Protein AF-A0A9D1LEH4-F1 (afdb_monomer_lite)

Organism: NCBI:txid2840816

Secondary structure (DSSP, 8-state):
---------------------PPP------------S-----S--------PPPSSPPTTEEEE-SHHHHHHHHHT-BSEEEE-S----TT-TT------BS-EE-TT------

Structure (mmCIF, N/CA/C/O backbone):
data_AF-A0A9D1LEH4-F1
#
_entry.id   AF-A0A9D1LEH4-F1
#
loop_
_atom_site.group_PDB
_atom_site.id
_atom_site.type_symbol
_atom_site.label_atom_id
_atom_site.label_alt_id
_atom_site.label_comp_id
_atom_site.label_asym_id
_atom_site.label_entity_id
_atom_site.label_seq_id
_atom_site.pdbx_PDB_ins_code
_atom_site.Cartn_x
_atom_site.Cartn_y
_atom_site.Cartn_z
_atom_site.occupancy
_atom_site.B_iso_or_equiv
_atom_site.auth_seq_id
_atom_site.auth_comp_id
_atom_site.auth_asym_id
_atom_site.auth_atom_id
_atom_site.pdbx_PDB_model_num
ATOM 1 N N . MET A 1 1 ? 64.897 -19.866 -31.978 1.00 53.66 1 MET A N 1
ATOM 2 C CA . MET A 1 1 ? 64.850 -18.673 -31.103 1.00 53.66 1 MET A CA 1
ATOM 3 C C . MET A 1 1 ? 64.109 -17.553 -31.822 1.00 53.66 1 MET A C 1
ATOM 5 O O . MET A 1 1 ? 64.658 -17.001 -32.764 1.00 53.66 1 MET A O 1
ATOM 9 N N . LYS A 1 2 ? 62.868 -17.246 -31.433 1.00 52.81 2 LYS A N 1
ATOM 10 C CA . LYS A 1 2 ? 62.171 -16.005 -31.811 1.00 52.81 2 LYS A CA 1
ATOM 11 C C . LYS A 1 2 ? 61.111 -15.731 -30.744 1.00 52.81 2 LYS A C 1
ATOM 13 O O . LYS A 1 2 ? 60.199 -16.527 -30.563 1.00 52.81 2 LYS A O 1
ATOM 18 N N . LYS A 1 3 ? 61.341 -14.677 -29.963 1.00 54.94 3 LYS A N 1
ATOM 19 C CA . LYS A 1 3 ? 60.507 -14.226 -28.846 1.00 54.94 3 LYS A CA 1
ATOM 20 C C . LYS A 1 3 ? 59.470 -13.256 -29.418 1.00 54.94 3 LYS A C 1
ATOM 22 O O . LYS A 1 3 ? 59.874 -12.251 -29.990 1.00 54.94 3 LYS A O 1
ATOM 27 N N . PHE A 1 4 ? 58.180 -13.538 -29.263 1.00 58.44 4 PHE A N 1
ATOM 28 C CA . PHE A 1 4 ? 57.116 -12.545 -29.429 1.00 58.44 4 PHE A CA 1
ATOM 29 C C . PHE A 1 4 ? 56.449 -12.385 -28.068 1.00 58.44 4 PHE A C 1
ATOM 31 O O . PHE A 1 4 ? 55.586 -13.165 -27.680 1.00 58.44 4 PHE A O 1
ATOM 38 N N . ILE A 1 5 ? 56.954 -11.422 -27.305 1.00 63.09 5 ILE A N 1
ATOM 39 C CA . ILE A 1 5 ? 56.314 -10.929 -26.090 1.00 63.09 5 ILE A CA 1
ATOM 40 C C . ILE A 1 5 ? 55.620 -9.624 -26.473 1.00 63.09 5 ILE A C 1
ATOM 42 O O . ILE A 1 5 ? 56.141 -8.859 -27.281 1.00 63.09 5 ILE A O 1
ATOM 46 N N . MET A 1 6 ? 54.523 -9.368 -25.767 1.00 57.81 6 MET A N 1
ATOM 47 C CA . MET A 1 6 ? 53.983 -8.050 -25.432 1.00 57.81 6 MET A CA 1
ATOM 48 C C . MET A 1 6 ? 52.833 -7.543 -26.297 1.00 57.81 6 MET A C 1
ATOM 50 O O . MET A 1 6 ? 53.002 -6.832 -27.278 1.00 57.81 6 MET A O 1
ATOM 54 N N . GLY A 1 7 ? 51.635 -7.854 -25.815 1.00 53.16 7 GLY A N 1
ATOM 55 C CA . GLY A 1 7 ? 50.396 -7.184 -26.179 1.00 53.16 7 GLY A CA 1
ATOM 56 C C . GLY A 1 7 ? 49.260 -7.637 -25.272 1.00 53.16 7 GLY A C 1
ATOM 57 O O . GLY A 1 7 ? 48.220 -8.058 -25.760 1.00 53.16 7 GLY A O 1
ATOM 58 N N . ILE A 1 8 ? 49.489 -7.652 -23.953 1.00 60.00 8 ILE A N 1
ATOM 59 C CA . ILE A 1 8 ? 48.427 -7.877 -22.969 1.00 60.00 8 ILE A CA 1
ATOM 60 C C . ILE A 1 8 ? 47.469 -6.688 -23.057 1.00 60.00 8 ILE A C 1
ATOM 62 O O . ILE A 1 8 ? 47.806 -5.574 -22.670 1.00 60.00 8 ILE A O 1
ATOM 66 N N . SER A 1 9 ? 46.305 -6.962 -23.642 1.00 55.84 9 SER A N 1
ATOM 67 C CA . SER A 1 9 ? 44.983 -6.500 -23.224 1.00 55.84 9 SER A CA 1
ATOM 68 C C . SER A 1 9 ? 44.994 -5.510 -22.055 1.00 55.84 9 SER A C 1
ATOM 70 O O . SER A 1 9 ? 45.118 -5.925 -20.902 1.00 55.84 9 SER A O 1
ATOM 72 N N . LEU A 1 10 ? 44.760 -4.228 -22.341 1.00 47.84 10 LEU A N 1
ATOM 73 C CA . LEU A 1 10 ? 44.223 -3.309 -21.347 1.00 47.84 10 LEU A CA 1
ATOM 74 C C . LEU A 1 10 ? 42.854 -2.819 -21.813 1.00 47.84 10 LEU A C 1
ATOM 76 O O . LEU A 1 10 ? 42.710 -2.087 -22.789 1.00 47.84 10 LEU A O 1
ATOM 80 N N . LEU A 1 11 ? 41.869 -3.351 -21.101 1.00 53.06 11 LEU A N 1
ATOM 81 C CA . LEU A 1 11 ? 40.447 -3.068 -21.126 1.00 53.06 11 LEU A CA 1
ATOM 82 C C . LEU A 1 11 ? 40.134 -1.562 -21.063 1.00 53.06 11 LEU A C 1
ATOM 84 O O . LEU A 1 11 ? 40.733 -0.830 -20.284 1.00 53.06 11 LEU A O 1
ATOM 88 N N . LEU A 1 12 ? 39.106 -1.181 -21.827 1.00 55.88 12 LEU A N 1
ATOM 89 C CA . LEU A 1 12 ? 37.958 -0.360 -21.421 1.00 55.88 12 LEU A CA 1
ATOM 90 C C . LEU A 1 12 ? 38.189 0.708 -20.338 1.00 55.88 12 LEU A C 1
ATOM 92 O O . LEU A 1 12 ? 38.144 0.413 -19.148 1.00 55.88 12 LEU A O 1
ATOM 96 N N . VAL A 1 13 ? 38.182 1.975 -20.755 1.00 57.50 13 VAL A N 1
ATOM 97 C CA . VAL A 1 13 ? 37.523 3.021 -19.961 1.00 57.50 13 VAL A CA 1
ATOM 98 C C . VAL A 1 13 ? 36.454 3.660 -20.837 1.00 57.50 13 VAL A C 1
ATOM 100 O O . VAL A 1 13 ? 36.697 4.553 -21.645 1.00 57.50 13 VAL A O 1
ATOM 103 N N . ILE A 1 14 ? 35.267 3.077 -20.706 1.00 61.00 14 ILE A N 1
ATOM 104 C CA . ILE A 1 14 ? 33.983 3.605 -21.145 1.00 61.00 14 ILE A CA 1
ATOM 105 C C . ILE A 1 14 ? 33.708 4.924 -20.417 1.00 61.00 14 ILE A C 1
ATOM 107 O O . ILE A 1 14 ? 33.898 5.019 -19.211 1.00 61.00 14 ILE A O 1
ATOM 111 N N . GLY A 1 15 ? 33.236 5.897 -21.196 1.00 58.88 15 GLY A N 1
ATOM 112 C CA . GLY A 1 15 ? 32.247 6.912 -20.836 1.00 58.88 15 GLY A CA 1
ATOM 113 C C . GLY A 1 15 ? 32.301 7.516 -19.437 1.00 58.88 15 GLY A C 1
ATOM 114 O O . GLY A 1 15 ? 31.736 6.969 -18.499 1.00 58.88 15 GLY A O 1
ATOM 115 N N . LEU A 1 16 ? 32.790 8.752 -19.360 1.00 59.97 16 LEU A N 1
ATOM 116 C CA . LEU A 1 16 ? 32.279 9.725 -18.397 1.00 59.97 16 LEU A CA 1
ATOM 117 C C . LEU A 1 16 ? 31.747 10.934 -19.171 1.00 59.97 16 LEU A C 1
ATOM 119 O O . LEU A 1 16 ? 32.340 12.007 -19.201 1.00 59.97 16 LEU A O 1
ATOM 123 N N . LEU A 1 17 ? 30.613 10.718 -19.838 1.00 56.75 17 LEU A N 1
ATOM 124 C CA . LEU A 1 17 ? 29.626 11.770 -20.043 1.00 56.75 17 LEU A CA 1
ATOM 125 C C . LEU A 1 17 ? 28.853 11.868 -18.732 1.00 56.75 17 LEU A C 1
ATOM 127 O O . LEU A 1 17 ? 27.953 11.073 -18.491 1.00 56.75 17 LEU A O 1
ATOM 131 N N . PHE A 1 18 ? 29.209 12.830 -17.892 1.00 59.34 18 PHE A N 1
ATOM 132 C CA . PHE A 1 18 ? 28.278 13.334 -16.893 1.00 59.34 18 PHE A CA 1
ATOM 133 C C . PHE A 1 18 ? 28.244 14.847 -17.028 1.00 59.34 18 PHE A C 1
ATOM 135 O O . PHE A 1 18 ? 29.108 15.576 -16.546 1.00 59.34 18 PHE A O 1
ATOM 142 N N . THR A 1 19 ? 27.252 15.272 -17.805 1.00 65.88 19 THR A N 1
ATOM 143 C CA . THR A 1 19 ? 26.707 16.621 -17.873 1.00 65.88 19 THR A CA 1
ATOM 144 C C . THR A 1 19 ? 26.598 17.198 -16.465 1.00 65.88 19 THR A C 1
ATOM 146 O O . THR A 1 19 ? 26.057 16.550 -15.569 1.00 65.88 19 THR A O 1
ATOM 149 N N . ALA A 1 20 ? 27.133 18.403 -16.270 1.00 53.91 20 ALA A N 1
ATOM 150 C CA . ALA A 1 20 ? 26.939 19.153 -15.041 1.00 53.91 20 ALA A CA 1
ATOM 151 C C . ALA A 1 20 ? 25.433 19.308 -14.777 1.00 53.91 20 ALA A C 1
ATOM 153 O O . ALA A 1 20 ? 24.690 19.759 -15.645 1.00 53.91 20 ALA A O 1
ATOM 154 N N . CYS A 1 21 ? 24.999 18.892 -13.590 1.00 54.25 21 CYS A N 1
ATOM 155 C CA . CYS A 1 21 ? 23.659 19.145 -13.083 1.00 54.25 21 CYS A CA 1
ATOM 156 C C . CYS A 1 21 ? 23.519 20.662 -12.882 1.00 54.25 21 CYS A C 1
ATOM 158 O O . CYS A 1 21 ? 24.261 21.240 -12.086 1.00 54.25 21 CYS A O 1
ATOM 160 N N . GLU A 1 22 ? 22.625 21.316 -13.624 1.00 59.38 22 GLU A N 1
ATOM 161 C CA . GLU A 1 22 ? 22.213 22.678 -13.291 1.00 59.38 22 GLU A CA 1
ATOM 162 C C . GLU A 1 22 ? 21.458 22.635 -11.959 1.00 59.38 22 GLU A C 1
ATOM 164 O O . GLU A 1 22 ? 20.540 21.840 -11.755 1.00 59.38 22 GLU A O 1
ATOM 169 N N . SER A 1 23 ? 21.914 23.459 -11.022 1.00 56.31 23 SER A N 1
ATOM 170 C CA . SER A 1 23 ? 21.361 23.596 -9.680 1.00 56.31 23 SER A CA 1
ATOM 171 C C . SER A 1 23 ? 19.881 23.979 -9.715 1.00 56.31 23 SER A C 1
ATOM 173 O O . SER A 1 23 ? 19.500 24.918 -10.414 1.00 56.31 23 SER A O 1
ATOM 175 N N . LEU A 1 24 ? 19.082 23.268 -8.912 1.00 47.50 24 LEU A N 1
ATOM 176 C CA . LEU A 1 24 ? 17.669 23.531 -8.655 1.00 47.50 24 LEU A CA 1
ATOM 177 C C . LEU A 1 24 ? 17.415 25.004 -8.295 1.00 47.50 24 LEU A C 1
ATOM 179 O O . LEU A 1 24 ? 18.050 25.570 -7.408 1.00 47.50 24 LEU A O 1
ATOM 183 N N . SER A 1 25 ? 16.410 25.576 -8.952 1.00 51.31 25 SER A N 1
ATOM 184 C CA . SER A 1 25 ? 15.653 26.719 -8.454 1.00 51.31 25 SER A CA 1
ATOM 185 C C . SER A 1 25 ? 14.810 26.255 -7.264 1.00 51.31 25 SER A C 1
ATOM 187 O O . SER A 1 25 ? 13.800 25.579 -7.460 1.00 51.31 25 SER A O 1
ATOM 189 N N . ASP A 1 26 ? 15.180 26.650 -6.048 1.00 46.62 26 ASP A N 1
ATOM 190 C CA . ASP A 1 26 ? 14.267 26.613 -4.905 1.00 46.62 26 ASP A CA 1
ATOM 191 C C . ASP A 1 26 ? 13.132 27.617 -5.148 1.00 46.62 26 ASP A C 1
ATOM 193 O O . ASP A 1 26 ? 13.307 28.823 -4.976 1.00 46.62 26 ASP A O 1
ATOM 197 N N . ASN A 1 27 ? 11.954 27.132 -5.551 1.00 49.91 27 ASN A N 1
ATOM 198 C CA . ASN A 1 27 ? 10.724 27.913 -5.458 1.00 49.91 27 ASN A CA 1
ATOM 199 C C . ASN A 1 27 ? 9.843 27.321 -4.360 1.00 49.91 27 ASN A C 1
ATOM 201 O O . ASN A 1 27 ? 9.042 26.415 -4.586 1.00 49.91 27 ASN A O 1
ATOM 205 N N . SER A 1 28 ? 10.016 27.846 -3.151 1.00 54.62 28 SER A N 1
ATOM 206 C CA . SER A 1 28 ? 9.007 27.749 -2.106 1.00 54.62 28 SER A CA 1
ATOM 207 C C . SER A 1 28 ? 7.742 28.459 -2.591 1.00 54.62 28 SER A C 1
ATOM 209 O O . SER A 1 28 ? 7.746 29.674 -2.777 1.00 54.62 28 SER A O 1
ATOM 211 N N . SER A 1 29 ? 6.661 27.710 -2.799 1.00 41.78 29 SER A N 1
ATOM 212 C CA . SER A 1 29 ? 5.322 28.284 -2.923 1.00 41.78 29 SER A CA 1
ATOM 213 C C . SER A 1 29 ? 4.295 27.329 -2.338 1.00 41.78 29 SER A C 1
ATOM 215 O O . SER A 1 29 ? 3.950 26.302 -2.917 1.00 41.78 29 SER A O 1
ATOM 217 N N . THR A 1 30 ? 3.813 27.709 -1.163 1.00 47.56 30 THR A N 1
ATOM 218 C CA . THR A 1 30 ? 2.587 27.239 -0.525 1.00 47.56 30 THR A CA 1
ATOM 219 C C . THR A 1 30 ? 1.394 27.479 -1.447 1.00 47.56 30 THR A C 1
ATOM 221 O O . THR A 1 30 ? 0.985 28.628 -1.585 1.00 47.56 30 THR A O 1
ATOM 224 N N . ASN A 1 31 ? 0.823 26.437 -2.051 1.00 39.16 31 ASN A N 1
ATOM 225 C CA . ASN A 1 31 ? -0.449 26.545 -2.766 1.00 39.16 31 ASN A CA 1
ATOM 226 C C . ASN A 1 31 ? -1.396 25.441 -2.286 1.00 39.16 31 ASN A C 1
ATOM 228 O O . ASN A 1 31 ? -1.396 24.328 -2.807 1.00 39.16 31 ASN A O 1
ATOM 232 N N . ASP A 1 32 ? -2.206 25.786 -1.289 1.00 42.81 32 ASP A N 1
ATOM 233 C CA . ASP A 1 32 ? -3.441 25.077 -0.981 1.00 42.81 32 ASP A CA 1
ATOM 234 C C . ASP A 1 32 ? -4.441 25.345 -2.115 1.00 42.81 32 ASP A C 1
ATOM 236 O O . ASP A 1 32 ? -4.789 26.498 -2.379 1.00 42.81 32 ASP A O 1
ATOM 240 N N . SER A 1 33 ? -4.943 24.303 -2.778 1.00 42.25 33 SER A N 1
ATOM 241 C CA . SER A 1 33 ? -6.149 24.424 -3.603 1.00 42.25 33 SER A CA 1
ATOM 242 C C . SER A 1 33 ? -6.962 23.132 -3.581 1.00 42.25 33 SER A C 1
ATOM 244 O O . SER A 1 33 ? -6.544 22.108 -4.119 1.00 42.25 33 SER A O 1
ATOM 246 N N . TYR A 1 34 ? -8.134 23.210 -2.954 1.00 39.41 34 TYR A N 1
ATOM 247 C CA . TYR A 1 34 ? -9.214 22.229 -3.042 1.00 39.41 34 TYR A CA 1
ATOM 248 C C . TYR A 1 34 ? -9.723 22.147 -4.490 1.00 39.41 34 TYR A C 1
ATOM 250 O O . TYR A 1 34 ? -9.946 23.191 -5.102 1.00 39.41 34 TYR A O 1
ATOM 258 N N . LEU A 1 35 ? -9.941 20.938 -5.018 1.00 41.09 35 LEU A N 1
ATOM 259 C CA . LEU A 1 35 ? -10.593 20.716 -6.314 1.00 41.09 35 LEU A CA 1
ATOM 260 C C . LEU A 1 35 ? -11.845 19.856 -6.133 1.00 41.09 35 LEU A C 1
ATOM 262 O O . LEU A 1 35 ? -11.855 18.917 -5.335 1.00 41.09 35 LEU A O 1
ATOM 266 N N . ASP A 1 36 ? -12.898 20.259 -6.836 1.00 40.09 36 ASP A N 1
ATOM 267 C CA . ASP A 1 36 ? -14.268 19.786 -6.716 1.00 40.09 36 ASP A CA 1
ATOM 268 C C . ASP A 1 36 ? -14.570 18.562 -7.596 1.00 40.09 36 ASP A C 1
ATOM 270 O O . ASP A 1 36 ? -13.830 18.152 -8.490 1.00 40.09 36 ASP A O 1
ATOM 274 N N . GLU A 1 37 ? -15.689 17.935 -7.261 1.00 51.19 37 GLU A N 1
ATOM 275 C CA . GLU A 1 37 ? -16.249 16.758 -7.898 1.00 51.19 37 GLU A CA 1
ATOM 276 C C . GLU A 1 37 ? -16.874 17.104 -9.266 1.00 51.19 37 GLU A C 1
ATOM 278 O O . GLU A 1 37 ? -17.852 17.843 -9.351 1.00 51.19 37 GLU A O 1
ATOM 283 N N . ASN A 1 38 ? -16.374 16.459 -10.327 1.00 52.97 38 ASN A N 1
ATOM 284 C CA . ASN A 1 38 ? -16.930 16.363 -11.691 1.00 52.97 38 ASN A CA 1
ATOM 285 C C . ASN A 1 38 ? -16.457 17.393 -12.743 1.00 52.97 38 ASN A C 1
ATOM 287 O O . ASN A 1 38 ? -17.041 18.461 -12.904 1.00 52.97 38 ASN A O 1
ATOM 291 N N . GLY A 1 39 ? -15.580 16.948 -13.658 1.00 39.16 39 GLY A N 1
ATOM 292 C CA . GLY A 1 39 ? -15.683 17.360 -15.069 1.00 39.16 39 GLY A CA 1
ATOM 293 C C . GLY A 1 39 ? -14.376 17.588 -15.827 1.00 39.16 39 GLY A C 1
ATOM 294 O O . GLY A 1 39 ? -13.889 18.708 -15.920 1.00 39.16 39 GLY A O 1
ATOM 295 N N . LEU A 1 40 ? -13.880 16.536 -16.483 1.00 49.81 40 LEU A N 1
ATOM 296 C CA . LEU A 1 40 ? -12.820 16.566 -17.499 1.00 49.81 40 LEU A CA 1
ATOM 297 C C . LEU A 1 40 ? -13.019 17.683 -18.549 1.00 49.81 40 LEU A C 1
ATOM 299 O O . LEU A 1 40 ? -14.072 17.730 -19.192 1.00 49.81 40 LEU A O 1
ATOM 303 N N . LYS A 1 41 ? -11.974 18.481 -18.835 1.00 37.56 41 LYS A N 1
ATOM 304 C CA . LYS A 1 41 ? -11.873 19.280 -20.073 1.00 37.56 41 LYS A CA 1
ATOM 305 C C . LYS A 1 41 ? -10.451 19.345 -20.665 1.00 37.56 41 LYS A C 1
ATOM 307 O O . LYS A 1 41 ? -9.550 19.917 -20.078 1.00 37.56 41 LYS A O 1
ATOM 312 N N . THR A 1 42 ? -10.358 18.779 -21.875 1.00 31.75 42 THR A N 1
ATOM 313 C CA . THR A 1 42 ? -9.633 19.208 -23.099 1.00 31.75 42 THR A CA 1
ATOM 314 C C . THR A 1 42 ? -8.117 19.477 -23.113 1.00 31.75 42 THR A C 1
ATOM 316 O O . THR A 1 42 ? -7.638 20.442 -22.545 1.00 31.75 42 THR A O 1
ATOM 319 N N . GLN A 1 43 ? -7.448 18.639 -23.923 1.00 51.19 43 GLN A N 1
ATOM 320 C CA . GLN A 1 43 ? -6.268 18.810 -24.797 1.00 51.19 43 GLN A CA 1
ATOM 321 C C . GLN A 1 43 ? -5.512 20.162 -24.765 1.00 51.19 43 GLN A C 1
ATOM 323 O O . GLN A 1 43 ? -6.092 21.207 -25.045 1.00 51.19 43 GLN A O 1
ATOM 328 N N . ASP A 1 44 ? -4.191 20.048 -24.568 1.00 51.56 44 ASP A N 1
ATOM 329 C CA . ASP A 1 44 ? -3.110 21.033 -24.778 1.00 51.56 44 ASP A CA 1
ATOM 330 C C . ASP A 1 44 ? -2.862 22.132 -23.728 1.00 51.56 44 ASP A C 1
ATOM 332 O O . ASP A 1 44 ? -2.491 23.256 -24.061 1.00 51.56 44 ASP A O 1
ATOM 336 N N . GLU A 1 45 ? -2.896 21.780 -22.443 1.00 47.50 45 GLU A N 1
ATOM 337 C CA . GLU A 1 45 ? -2.181 22.534 -21.405 1.00 47.50 45 GLU A CA 1
ATOM 338 C C . GLU A 1 45 ? -1.210 21.582 -20.701 1.00 47.50 45 GLU A C 1
ATOM 340 O O . GLU A 1 45 ? -1.589 20.471 -20.330 1.00 47.50 45 GLU A O 1
ATOM 345 N N . ILE A 1 46 ? 0.068 21.963 -20.581 1.00 47.41 46 ILE A N 1
ATOM 346 C CA . ILE A 1 46 ? 1.087 21.189 -19.860 1.00 47.41 46 ILE A CA 1
ATOM 347 C C . ILE A 1 46 ? 0.707 21.229 -18.380 1.00 47.41 46 ILE A C 1
ATOM 349 O O . ILE A 1 46 ? 1.195 22.061 -17.620 1.00 47.41 46 ILE A O 1
ATOM 353 N N . VAL A 1 47 ? -0.208 20.346 -17.984 1.00 48.41 47 VAL A N 1
ATOM 354 C CA . VAL A 1 47 ? -0.521 20.081 -16.586 1.00 48.41 47 VAL A CA 1
ATOM 355 C C . VAL A 1 47 ? 0.764 19.501 -15.996 1.00 48.41 47 VAL A C 1
ATOM 357 O O . VAL A 1 47 ? 1.211 18.452 -16.472 1.00 48.41 47 VAL A O 1
ATOM 360 N N . PRO A 1 48 ? 1.425 20.166 -15.034 1.00 45.50 48 PRO A N 1
ATOM 361 C CA . PRO A 1 48 ? 2.646 19.653 -14.433 1.00 45.50 48 PRO A CA 1
ATOM 362 C C . PRO A 1 48 ? 2.289 18.392 -13.658 1.00 45.50 48 PRO A C 1
ATOM 364 O O . PRO A 1 48 ? 1.855 18.506 -12.523 1.00 45.50 48 PRO A O 1
ATOM 367 N N . ASN A 1 49 ? 2.396 17.236 -14.325 1.00 46.75 49 ASN A N 1
ATOM 368 C CA . ASN A 1 49 ? 2.221 15.864 -13.853 1.00 46.75 49 ASN A CA 1
ATOM 369 C C . ASN A 1 49 ? 1.628 15.773 -12.436 1.00 46.75 49 ASN A C 1
ATOM 371 O O . ASN A 1 49 ? 2.287 15.277 -11.520 1.00 46.75 49 ASN A O 1
ATOM 375 N N . ALA A 1 50 ? 0.401 16.286 -12.253 1.00 51.94 50 ALA A N 1
ATOM 376 C CA . ALA A 1 50 ? -0.336 16.095 -11.019 1.00 51.94 50 ALA A CA 1
ATOM 377 C C . ALA A 1 50 ? -0.358 14.583 -10.842 1.00 51.94 50 ALA A C 1
ATOM 379 O O . ALA A 1 50 ? -0.609 13.880 -11.820 1.00 51.94 50 ALA A O 1
ATOM 380 N N . LEU A 1 51 ? 0.052 14.089 -9.677 1.00 57.00 51 LEU A N 1
ATOM 381 C CA . LEU A 1 51 ? 0.190 12.663 -9.405 1.00 57.00 51 LEU A CA 1
ATOM 382 C C . LEU A 1 51 ? -1.177 11.996 -9.587 1.00 57.00 51 LEU A C 1
ATOM 384 O O . LEU A 1 51 ? -1.958 11.882 -8.648 1.00 57.00 51 LEU A O 1
ATOM 388 N N . LEU A 1 52 ? -1.501 11.629 -10.826 1.00 71.06 52 LEU A N 1
ATOM 389 C CA . LEU A 1 52 ? -2.784 11.053 -11.163 1.00 71.06 52 LEU A CA 1
ATOM 390 C C . LEU A 1 52 ? -2.798 9.665 -10.548 1.00 71.06 52 LEU A C 1
ATOM 392 O O . LEU A 1 52 ? -1.989 8.803 -10.901 1.00 71.06 52 LEU A O 1
ATOM 396 N N . HIS A 1 53 ? -3.713 9.463 -9.610 1.00 84.88 53 HIS A N 1
ATOM 397 C CA . HIS A 1 53 ? -4.117 8.125 -9.232 1.00 84.88 53 HIS A CA 1
ATOM 398 C C . HIS A 1 53 ? -4.677 7.396 -10.460 1.00 84.88 53 HIS A C 1
ATOM 400 O O . HIS A 1 53 ? -5.343 7.973 -11.327 1.00 84.88 53 HIS A O 1
ATOM 406 N N . LYS A 1 54 ? -4.382 6.107 -10.553 1.00 89.31 54 LYS A N 1
ATOM 407 C CA . LYS A 1 54 ? -5.016 5.207 -11.506 1.00 89.31 54 LYS A CA 1
ATOM 408 C C . LYS A 1 54 ? -6.484 5.064 -11.120 1.00 89.31 54 LYS A C 1
ATOM 410 O O . LYS A 1 54 ? -6.795 4.810 -9.960 1.00 89.31 54 LYS A O 1
ATOM 415 N N . THR A 1 55 ? -7.365 5.186 -12.106 1.00 90.19 55 THR A N 1
ATOM 416 C CA . THR A 1 55 ? -8.822 5.059 -11.940 1.00 90.19 55 THR A CA 1
ATOM 417 C C . THR A 1 55 ? -9.323 3.627 -12.120 1.00 90.19 55 THR A C 1
ATOM 419 O O . THR A 1 55 ? -10.482 3.335 -11.848 1.00 90.19 55 THR A O 1
ATOM 422 N N . GLU A 1 56 ? -8.456 2.726 -12.580 1.00 93.56 56 GLU A N 1
ATOM 423 C CA . GLU A 1 56 ? -8.742 1.310 -12.797 1.00 93.56 56 GLU A CA 1
ATOM 424 C C . GLU A 1 56 ? -7.621 0.452 -12.211 1.00 93.56 56 GLU A C 1
ATOM 426 O O . GLU A 1 56 ? -6.467 0.883 -12.134 1.00 93.56 56 GLU A O 1
ATOM 431 N N . VAL A 1 57 ? -7.962 -0.780 -11.833 1.00 95.44 57 VAL A N 1
ATOM 432 C CA . VAL A 1 57 ? -6.991 -1.761 -11.341 1.00 95.44 57 VAL A CA 1
ATOM 433 C C . VAL A 1 57 ? -6.166 -2.283 -12.523 1.00 95.44 57 VAL A C 1
ATOM 435 O O . VAL A 1 57 ? -6.739 -2.851 -13.457 1.00 95.44 57 VAL A O 1
ATOM 438 N N . PRO A 1 58 ? -4.830 -2.133 -12.518 1.00 95.56 58 PRO A N 1
ATOM 439 C CA . PRO A 1 58 ? -3.987 -2.670 -13.578 1.00 95.56 58 PRO A CA 1
ATOM 440 C C . PRO A 1 58 ? -4.020 -4.200 -13.630 1.00 95.56 58 PRO A C 1
ATOM 442 O O . PRO A 1 58 ? -4.218 -4.880 -12.625 1.00 95.56 58 PRO A O 1
ATOM 445 N N . ALA A 1 59 ? -3.747 -4.763 -14.807 1.00 95.81 59 ALA A N 1
ATOM 446 C CA . ALA A 1 59 ? -3.623 -6.208 -14.952 1.00 95.81 59 ALA A CA 1
ATOM 447 C C . ALA A 1 59 ? -2.550 -6.775 -14.003 1.00 95.81 59 ALA A C 1
ATOM 449 O O . ALA A 1 59 ? -1.442 -6.245 -13.912 1.00 95.81 59 ALA A O 1
ATOM 450 N N . GLY A 1 60 ? -2.881 -7.872 -13.319 1.00 95.31 60 GLY A N 1
ATOM 451 C CA . GLY A 1 60 ? -1.986 -8.519 -12.357 1.00 95.31 60 GLY A CA 1
ATOM 452 C C . GLY A 1 60 ? -1.947 -7.862 -10.975 1.00 95.31 60 GLY A C 1
ATOM 453 O O . GLY A 1 60 ? -1.150 -8.302 -10.149 1.00 95.31 60 GLY A O 1
ATOM 454 N N . TYR A 1 61 ? -2.790 -6.855 -10.727 1.00 97.00 61 TYR A N 1
ATOM 455 C CA . TYR A 1 61 ? -3.017 -6.269 -9.410 1.00 97.00 61 TYR A CA 1
ATOM 456 C C . TYR A 1 61 ? -4.395 -6.641 -8.861 1.00 97.00 61 TYR A C 1
ATOM 458 O O . TYR A 1 61 ? -5.342 -6.892 -9.609 1.00 97.00 61 TYR A O 1
ATOM 466 N N . ILE A 1 62 ? -4.498 -6.628 -7.538 1.00 97.12 62 ILE A N 1
ATOM 467 C CA . ILE A 1 62 ? -5.735 -6.726 -6.772 1.00 97.12 62 ILE A CA 1
ATOM 468 C C . ILE A 1 62 ? -6.0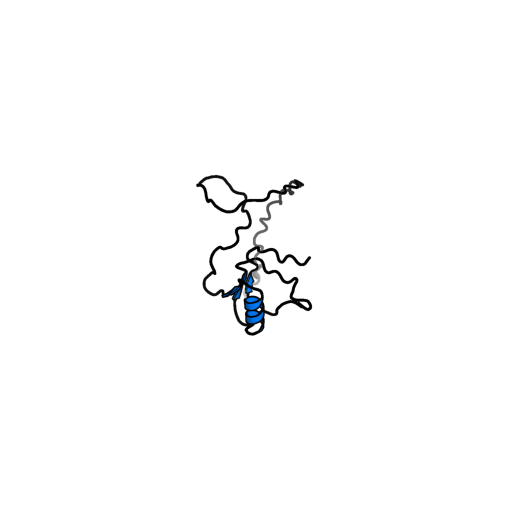23 -5.335 -6.198 1.00 97.12 62 ILE A C 1
ATOM 470 O O . ILE A 1 62 ? -5.172 -4.734 -5.541 1.00 97.12 62 ILE A O 1
ATOM 474 N N . GLY A 1 63 ? -7.209 -4.800 -6.484 1.00 95.56 63 GLY A N 1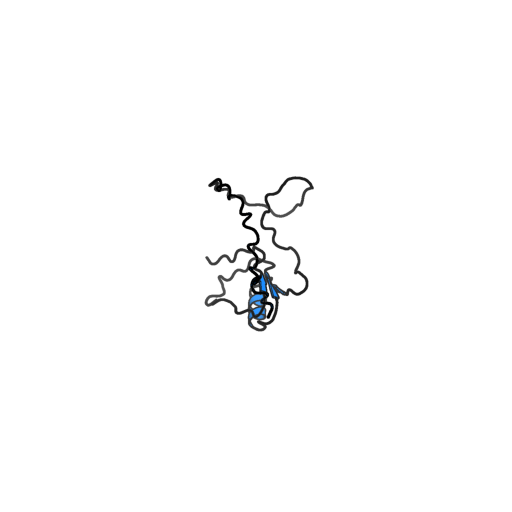
ATOM 475 C CA . GLY A 1 63 ? -7.628 -3.495 -5.977 1.00 95.56 63 GLY A CA 1
ATOM 476 C C . GLY A 1 63 ? -8.049 -3.564 -4.512 1.00 95.56 63 GLY A C 1
ATOM 477 O O . GLY A 1 63 ? -8.803 -4.456 -4.129 1.00 95.56 63 GLY A O 1
ATOM 478 N N . ILE A 1 64 ? -7.593 -2.602 -3.717 1.00 95.12 64 ILE A N 1
ATOM 479 C CA . ILE A 1 64 ? -7.990 -2.407 -2.321 1.00 95.12 64 ILE A CA 1
ATOM 480 C C . ILE A 1 64 ? -8.845 -1.142 -2.251 1.00 95.12 64 ILE A C 1
ATOM 482 O O . ILE A 1 64 ? -8.357 -0.043 -2.527 1.00 95.12 64 ILE A O 1
ATOM 486 N N . TYR A 1 65 ? -10.119 -1.296 -1.891 1.00 94.19 65 TYR A N 1
ATOM 487 C CA . TYR A 1 65 ? -11.093 -0.199 -1.828 1.00 94.19 65 TYR A CA 1
ATOM 488 C C . TYR A 1 65 ? -11.496 0.141 -0.391 1.00 94.19 65 TYR A C 1
ATOM 490 O O . TYR A 1 65 ? -12.003 1.233 -0.127 1.00 94.19 65 TYR A O 1
ATOM 498 N N . THR A 1 66 ? -11.296 -0.804 0.529 1.00 92.75 66 THR A N 1
ATOM 499 C CA . THR A 1 66 ? -11.714 -0.719 1.927 1.00 92.75 66 THR A CA 1
ATOM 500 C C . THR A 1 66 ? -10.647 -1.265 2.876 1.00 92.75 66 THR A C 1
ATOM 502 O O . THR A 1 66 ? -9.736 -1.992 2.482 1.00 92.75 66 THR A O 1
ATOM 505 N N . VAL A 1 67 ? -10.793 -0.957 4.169 1.00 89.50 67 VAL A N 1
ATOM 506 C CA . VAL A 1 67 ? -9.958 -1.539 5.235 1.00 89.50 67 VAL A CA 1
ATOM 507 C C . VAL A 1 67 ? -10.128 -3.061 5.312 1.00 89.50 67 VAL A C 1
ATOM 509 O O . VAL A 1 67 ? -9.196 -3.769 5.678 1.00 89.50 67 VAL A O 1
ATOM 512 N N . GLU A 1 68 ? -11.297 -3.586 4.944 1.00 90.38 68 GLU A N 1
ATOM 513 C CA . GLU A 1 68 ? -11.528 -5.032 4.914 1.00 90.38 68 GLU A CA 1
ATOM 514 C C . GLU A 1 68 ? -10.746 -5.704 3.780 1.00 90.38 68 GLU A C 1
ATOM 516 O O . GLU A 1 68 ? -10.127 -6.744 3.991 1.00 90.38 68 GLU A O 1
ATOM 521 N N . ASP A 1 69 ? -10.684 -5.077 2.602 1.00 93.25 69 ASP A N 1
ATOM 522 C CA . ASP A 1 69 ? -9.837 -5.556 1.501 1.00 93.25 69 ASP A CA 1
ATOM 523 C C . ASP A 1 69 ? -8.360 -5.569 1.909 1.00 93.25 69 ASP A C 1
ATOM 525 O O . ASP A 1 69 ? -7.631 -6.503 1.580 1.00 93.25 69 ASP A O 1
ATOM 529 N N . LEU A 1 70 ? -7.933 -4.564 2.681 1.00 91.25 70 LEU A N 1
ATOM 530 C CA . LEU A 1 70 ? -6.574 -4.474 3.208 1.00 91.25 70 LEU A CA 1
ATOM 531 C C . LEU A 1 70 ? -6.257 -5.620 4.188 1.00 91.25 70 LEU A C 1
ATOM 533 O O . LEU A 1 70 ? -5.185 -6.215 4.103 1.00 91.25 70 LEU A O 1
ATOM 537 N N . LYS A 1 71 ? -7.200 -5.989 5.065 1.00 89.06 71 LYS A N 1
ATOM 538 C CA . LYS A 1 71 ? -7.065 -7.164 5.950 1.00 89.06 71 LYS A CA 1
ATOM 539 C C . LYS A 1 71 ? -7.043 -8.478 5.168 1.00 89.06 71 LYS A C 1
ATOM 541 O O . LYS A 1 71 ? -6.286 -9.390 5.490 1.00 89.06 71 LYS A O 1
ATOM 546 N N . ASN A 1 72 ? -7.849 -8.583 4.114 1.00 91.19 72 ASN A N 1
ATOM 547 C CA . ASN A 1 72 ? -7.859 -9.764 3.252 1.00 91.19 72 ASN A CA 1
ATOM 548 C C . ASN A 1 72 ? -6.551 -9.917 2.459 1.00 91.19 72 ASN A C 1
ATOM 550 O O . ASN A 1 72 ? -6.115 -11.048 2.225 1.00 91.19 72 ASN A O 1
ATOM 554 N N . ALA A 1 73 ? -5.923 -8.799 2.081 1.00 90.19 73 ALA A N 1
ATOM 555 C CA . ALA A 1 73 ? -4.603 -8.771 1.458 1.00 90.19 73 ALA A CA 1
ATOM 556 C C . ALA A 1 73 ? -3.506 -9.252 2.419 1.00 90.19 73 ALA A C 1
ATOM 558 O O . ALA A 1 73 ? -2.623 -9.994 2.007 1.00 90.19 73 ALA A O 1
ATOM 559 N N . GLU A 1 74 ? -3.591 -8.908 3.707 1.00 86.31 74 GLU A N 1
ATOM 560 C CA . GLU A 1 74 ? -2.692 -9.445 4.737 1.00 86.31 74 GLU A CA 1
ATOM 561 C C . GLU A 1 74 ? -2.847 -10.967 4.889 1.00 86.31 74 GLU A C 1
ATOM 563 O O . GLU A 1 74 ? -1.864 -11.709 4.888 1.00 86.31 74 GLU A O 1
ATOM 568 N N . ALA A 1 75 ? -4.093 -11.449 4.954 1.00 86.50 75 ALA A N 1
ATOM 569 C CA . ALA A 1 75 ? -4.387 -12.878 5.048 1.00 86.50 75 ALA A CA 1
ATOM 570 C C . ALA A 1 75 ? -3.902 -13.673 3.818 1.00 86.50 75 ALA A C 1
ATOM 572 O O . ALA A 1 75 ? -3.631 -14.870 3.926 1.00 86.50 75 ALA A O 1
ATOM 573 N N . ASN A 1 76 ? -3.775 -13.013 2.663 1.00 88.62 76 ASN A N 1
ATOM 574 C CA . ASN A 1 76 ? -3.282 -13.579 1.409 1.00 88.62 76 ASN A CA 1
ATOM 575 C C . ASN A 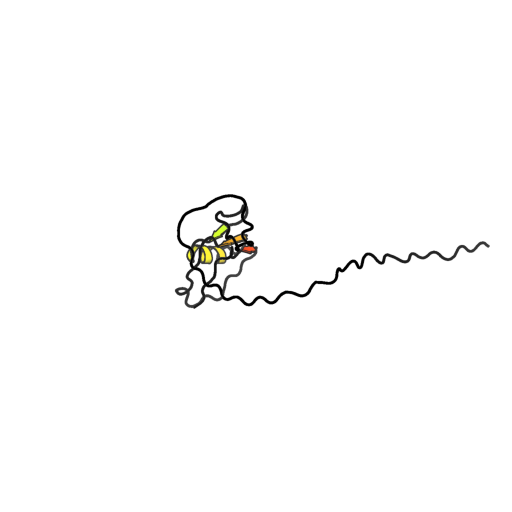1 76 ? -2.105 -12.751 0.878 1.00 88.62 76 ASN A C 1
ATOM 577 O O . ASN A 1 76 ? -2.174 -12.175 -0.205 1.00 88.62 76 ASN A O 1
ATOM 581 N N . ALA A 1 77 ? -1.015 -12.694 1.644 1.00 89.06 77 ALA A N 1
ATOM 582 C CA . ALA A 1 77 ? 0.120 -11.813 1.364 1.00 89.06 77 ALA A CA 1
ATOM 583 C C . ALA A 1 77 ? 0.751 -11.977 -0.037 1.00 89.06 77 ALA A C 1
ATOM 585 O O . ALA A 1 77 ? 1.401 -11.050 -0.514 1.00 89.06 77 ALA A O 1
ATOM 586 N N . ASP A 1 78 ? 0.578 -13.122 -0.705 1.00 94.56 78 ASP A N 1
ATOM 587 C CA . ASP A 1 78 ? 1.079 -13.356 -2.062 1.00 94.56 78 ASP A CA 1
ATOM 588 C C . ASP A 1 78 ? 0.220 -12.622 -3.107 1.00 94.56 78 ASP A C 1
ATOM 590 O O . ASP A 1 78 ? -0.920 -13.001 -3.380 1.00 94.56 78 ASP A O 1
ATOM 594 N N . GLY A 1 79 ? 0.775 -11.590 -3.742 1.00 93.56 79 GLY A N 1
ATOM 595 C CA . GLY A 1 79 ? 0.086 -10.851 -4.802 1.00 93.56 79 GLY A CA 1
ATOM 596 C C . GLY A 1 79 ? 0.552 -9.407 -4.936 1.00 93.56 79 GLY A C 1
ATOM 597 O O . GLY A 1 79 ? 1.216 -8.866 -4.056 1.00 93.56 79 GLY A O 1
ATOM 598 N N . ASN A 1 80 ? 0.193 -8.772 -6.054 1.00 96.19 80 ASN A N 1
ATOM 599 C CA . ASN A 1 80 ? 0.364 -7.330 -6.203 1.00 96.19 80 ASN A CA 1
ATOM 600 C C . ASN A 1 80 ? -0.948 -6.635 -5.862 1.00 96.19 80 ASN A C 1
ATOM 602 O O . ASN A 1 80 ? -2.008 -7.030 -6.347 1.00 96.19 80 ASN A O 1
ATOM 606 N N . TYR A 1 81 ? -0.863 -5.578 -5.073 1.00 96.06 81 TYR A N 1
ATOM 607 C CA . TYR A 1 81 ? -1.996 -4.843 -4.544 1.00 96.06 81 TYR A CA 1
ATOM 608 C C . TYR A 1 81 ? -1.880 -3.371 -4.903 1.00 96.06 81 TYR A C 1
ATOM 610 O O . TYR A 1 81 ? -0.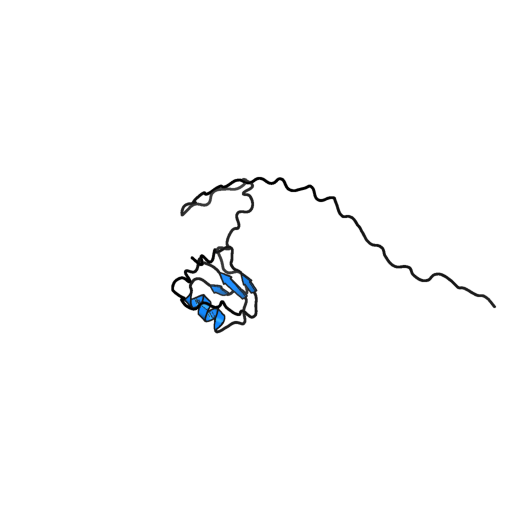776 -2.827 -4.964 1.00 96.06 81 TYR A O 1
ATOM 618 N N . ILE A 1 82 ? -3.015 -2.733 -5.164 1.00 95.38 82 ILE A N 1
ATOM 619 C CA . ILE A 1 82 ? -3.078 -1.302 -5.447 1.00 95.38 82 ILE A CA 1
ATOM 620 C C . ILE A 1 82 ? -4.218 -0.655 -4.667 1.00 95.38 82 ILE A C 1
ATOM 622 O O . ILE A 1 82 ? -5.343 -1.158 -4.684 1.00 95.38 82 ILE A O 1
ATOM 626 N N . LEU A 1 83 ? -3.943 0.461 -3.993 1.00 94.44 83 LEU A N 1
ATOM 627 C CA . LEU A 1 83 ? -4.996 1.265 -3.378 1.00 94.44 83 LEU A CA 1
ATOM 628 C C . LEU A 1 83 ? -5.842 1.925 -4.471 1.00 94.44 83 LEU A C 1
ATOM 630 O O . LEU A 1 83 ? -5.325 2.554 -5.390 1.00 94.44 83 LEU A O 1
ATOM 634 N N . MET A 1 84 ? -7.156 1.786 -4.372 1.00 94.75 84 MET A N 1
ATOM 635 C CA . MET A 1 84 ? -8.124 2.399 -5.289 1.00 94.75 84 MET A CA 1
ATOM 636 C C . MET A 1 84 ? -9.034 3.403 -4.574 1.00 94.75 84 MET A C 1
ATOM 638 O O . MET A 1 84 ? -9.973 3.925 -5.173 1.00 94.75 84 MET A O 1
ATOM 642 N N . ASN A 1 85 ? -8.772 3.652 -3.289 1.00 90.94 85 ASN A N 1
ATOM 643 C CA . ASN A 1 85 ? -9.469 4.621 -2.461 1.00 90.94 85 ASN A CA 1
ATOM 644 C C . ASN A 1 85 ? -8.599 5.030 -1.261 1.00 90.94 85 ASN A C 1
ATOM 646 O O . ASN A 1 85 ? -7.719 4.267 -0.852 1.00 90.94 85 ASN A O 1
ATOM 650 N N . ASP A 1 86 ? -8.892 6.186 -0.662 1.00 89.00 86 ASP A N 1
ATOM 651 C CA . ASP A 1 86 ? -8.355 6.530 0.654 1.00 89.00 86 ASP A CA 1
ATOM 652 C C . ASP A 1 86 ? -8.928 5.566 1.702 1.00 89.00 86 ASP A C 1
ATOM 654 O O . ASP A 1 86 ? -10.129 5.270 1.714 1.00 89.00 86 ASP A O 1
ATOM 658 N N . LEU A 1 87 ? -8.069 5.083 2.598 1.00 87.94 87 LEU A N 1
ATOM 659 C CA . LEU A 1 87 ? -8.461 4.183 3.676 1.00 87.94 87 LEU A CA 1
ATOM 660 C C . LEU A 1 87 ? -8.413 4.911 5.016 1.00 87.94 87 LEU A C 1
ATOM 662 O O . LEU A 1 87 ? -7.367 5.404 5.435 1.00 87.94 87 LEU A O 1
ATOM 666 N N . ASP A 1 88 ? -9.547 4.935 5.711 1.00 86.88 88 ASP A N 1
ATOM 667 C CA . ASP A 1 88 ? -9.625 5.436 7.079 1.00 86.88 88 ASP A CA 1
ATOM 668 C C . ASP A 1 88 ? -9.241 4.329 8.072 1.00 86.88 88 ASP A C 1
ATOM 670 O O . ASP A 1 88 ? -10.042 3.454 8.414 1.00 86.88 88 ASP A O 1
ATOM 674 N N . LEU A 1 89 ? -7.993 4.375 8.536 1.00 84.19 89 LEU A N 1
ATOM 675 C CA . LEU A 1 89 ? -7.453 3.447 9.531 1.00 84.19 89 LEU A CA 1
ATOM 676 C C . LEU A 1 89 ? -7.664 3.928 10.975 1.00 84.19 89 LEU A C 1
ATOM 678 O O . LEU A 1 89 ? -7.205 3.258 11.895 1.00 84.19 89 LEU A O 1
ATOM 682 N N . SER A 1 90 ? -8.383 5.033 11.213 1.00 81.75 90 SER A N 1
ATOM 683 C CA . SER A 1 90 ? -8.608 5.567 12.571 1.00 81.75 90 SER A CA 1
ATOM 684 C C . SER A 1 90 ? -9.314 4.579 13.506 1.00 81.75 90 SER A C 1
ATOM 686 O O . SER A 1 90 ? -9.135 4.617 14.722 1.00 81.75 90 SER A O 1
ATOM 688 N N . SER A 1 91 ? -10.102 3.662 12.938 1.00 75.19 91 SER A N 1
ATOM 689 C CA . SER A 1 91 ? -10.783 2.589 13.669 1.00 75.19 91 SER A CA 1
ATOM 690 C C . SER A 1 91 ? -9.919 1.340 13.890 1.00 75.19 91 SER A C 1
ATOM 692 O O . SER A 1 91 ? -10.280 0.476 14.692 1.00 75.19 91 SER A O 1
ATOM 694 N N . ALA A 1 92 ? -8.773 1.235 13.212 1.00 74.69 92 ALA A N 1
ATOM 695 C CA . ALA A 1 92 ? -7.808 0.158 13.385 1.00 74.69 92 ALA A CA 1
ATOM 696 C C . ALA A 1 92 ? -6.822 0.542 14.500 1.00 74.69 92 ALA A C 1
ATOM 698 O O . ALA A 1 92 ? -5.688 0.935 14.244 1.00 74.69 92 ALA A O 1
ATOM 699 N N . ALA A 1 93 ? -7.286 0.443 15.750 1.00 65.88 93 ALA A N 1
ATOM 700 C CA . ALA A 1 93 ? -6.562 0.893 16.943 1.00 65.88 93 ALA A CA 1
ATOM 701 C C . ALA A 1 93 ? -5.167 0.256 17.145 1.00 65.88 93 ALA A C 1
ATOM 703 O O . ALA A 1 93 ? -4.359 0.822 17.872 1.00 65.88 93 ALA A O 1
ATOM 7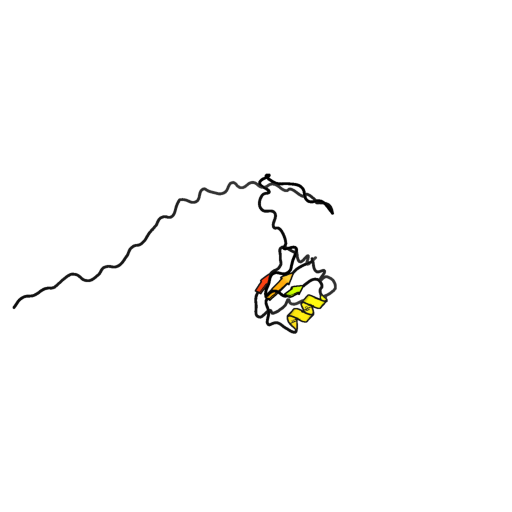04 N N . ASP A 1 94 ? -4.872 -0.864 16.473 1.00 72.38 94 ASP A N 1
ATOM 705 C CA . ASP A 1 94 ?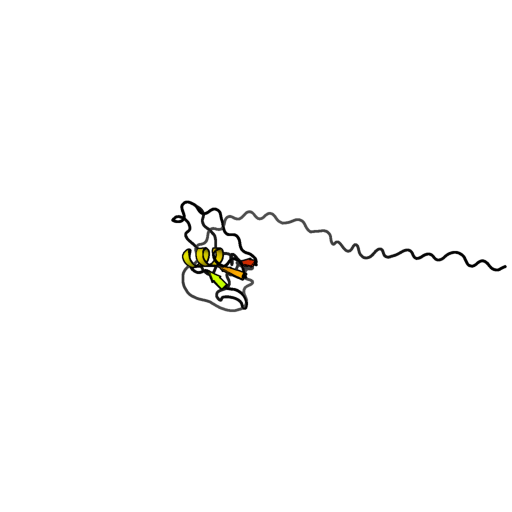 -3.625 -1.632 16.601 1.00 72.38 94 ASP A CA 1
ATOM 706 C C . ASP A 1 94 ? -2.996 -1.965 15.229 1.00 72.38 94 ASP A C 1
ATOM 708 O O . ASP A 1 94 ? -2.531 -3.080 14.993 1.00 72.38 94 ASP A O 1
ATOM 712 N N . TRP A 1 95 ? -3.031 -1.033 14.272 1.00 73.50 95 TRP A N 1
ATOM 713 C CA . TRP A 1 95 ? -2.440 -1.273 12.952 1.00 73.50 95 TRP A CA 1
ATOM 714 C C . TRP A 1 95 ? -0.901 -1.214 12.988 1.00 73.50 95 TRP A C 1
ATOM 716 O O . TRP A 1 95 ? -0.326 -0.129 13.030 1.00 73.50 95 TRP A O 1
ATOM 726 N N . ASP A 1 96 ? -0.233 -2.370 12.909 1.00 78.44 96 ASP A N 1
ATOM 727 C CA . ASP A 1 96 ? 1.244 -2.483 12.878 1.00 78.44 96 ASP A CA 1
ATOM 728 C C . ASP A 1 96 ? 1.819 -2.536 11.442 1.00 78.44 96 ASP A C 1
ATOM 730 O O . ASP A 1 96 ? 2.987 -2.846 11.207 1.00 78.44 96 ASP A O 1
ATOM 734 N N . GLY A 1 97 ? 0.987 -2.220 10.447 1.00 78.31 97 GLY A N 1
ATOM 735 C CA . GLY A 1 97 ? 1.319 -2.382 9.034 1.00 78.31 97 GLY A CA 1
ATOM 736 C C . GLY A 1 97 ? 0.893 -3.740 8.479 1.00 78.31 97 GLY A C 1
ATOM 737 O O . GLY A 1 97 ? 0.300 -4.559 9.169 1.00 78.31 97 GLY A O 1
ATOM 738 N N . ILE A 1 98 ? 1.182 -3.958 7.195 1.00 83.19 98 ILE A N 1
ATOM 739 C CA . ILE A 1 98 ? 0.908 -5.219 6.496 1.00 83.19 98 ILE A CA 1
ATOM 740 C C . ILE A 1 98 ? 2.176 -5.755 5.864 1.00 83.19 98 ILE A C 1
ATOM 742 O O . ILE A 1 98 ? 3.003 -5.001 5.344 1.00 83.19 98 ILE A O 1
ATOM 746 N N . TYR A 1 99 ? 2.298 -7.076 5.868 1.00 89.62 99 TYR A N 1
ATOM 747 C CA . TYR A 1 99 ? 3.338 -7.771 5.133 1.00 89.62 99 TYR A CA 1
ATOM 748 C C . TYR A 1 99 ? 2.765 -8.327 3.831 1.00 89.62 99 TYR A C 1
ATOM 750 O O . TYR A 1 99 ? 1.867 -9.163 3.852 1.00 89.62 99 TYR A O 1
ATOM 758 N N . ILE A 1 100 ? 3.303 -7.868 2.701 1.00 92.12 100 ILE A N 1
ATOM 759 C CA . ILE A 1 100 ? 2.908 -8.296 1.357 1.00 92.12 100 ILE A CA 1
ATOM 760 C C . ILE A 1 100 ? 4.116 -8.931 0.672 1.00 92.12 100 ILE A C 1
ATOM 762 O O . ILE A 1 100 ? 5.192 -8.334 0.598 1.00 92.12 100 ILE A O 1
ATOM 766 N N . ASN A 1 101 ? 3.930 -10.135 0.142 1.00 92.56 101 ASN A N 1
ATOM 767 C CA . ASN A 1 101 ? 4.890 -10.840 -0.696 1.00 92.56 101 ASN A CA 1
ATOM 768 C C . ASN A 1 101 ? 4.605 -10.537 -2.178 1.00 92.56 101 ASN A C 1
ATOM 770 O O . ASN A 1 101 ? 4.116 -11.369 -2.945 1.00 92.56 101 ASN A O 1
ATOM 774 N N . GLY A 1 102 ? 4.875 -9.288 -2.557 1.00 91.81 102 GLY A N 1
ATOM 775 C CA . GLY A 1 102 ? 4.602 -8.720 -3.874 1.00 91.81 102 GLY A CA 1
ATOM 776 C C . GLY A 1 102 ? 4.728 -7.197 -3.852 1.00 91.81 102 GLY A C 1
ATOM 777 O O . GLY A 1 102 ? 5.387 -6.636 -2.976 1.00 91.81 102 GLY A O 1
ATOM 778 N N . ILE A 1 103 ? 4.129 -6.511 -4.825 1.00 93.62 103 ILE A N 1
ATOM 779 C CA . ILE A 1 103 ? 4.145 -5.043 -4.890 1.00 93.62 103 ILE A CA 1
ATOM 780 C C . ILE A 1 103 ? 2.896 -4.488 -4.210 1.00 93.62 103 ILE A C 1
ATOM 782 O O . ILE A 1 103 ? 1.787 -4.842 -4.595 1.00 93.62 103 ILE A O 1
ATOM 786 N N . PHE A 1 104 ? 3.069 -3.564 -3.266 1.00 93.31 104 PHE A N 1
ATOM 787 C CA . PHE A 1 104 ? 1.985 -2.734 -2.743 1.00 93.31 104 PHE A CA 1
ATOM 788 C C . PHE A 1 104 ? 2.113 -1.313 -3.308 1.00 93.31 104 PHE A C 1
ATOM 790 O O . PHE A 1 104 ? 3.031 -0.576 -2.948 1.00 93.31 104 PHE A O 1
ATOM 797 N N . ASP A 1 105 ? 1.221 -0.948 -4.225 1.00 92.56 105 ASP A N 1
ATOM 798 C CA . ASP A 1 105 ? 1.160 0.376 -4.846 1.00 92.56 105 ASP A CA 1
ATOM 799 C C . ASP A 1 105 ? 0.118 1.244 -4.122 1.00 92.56 105 ASP A C 1
ATOM 801 O O . ASP A 1 105 ? -1.080 0.964 -4.139 1.00 92.56 105 ASP A O 1
ATOM 805 N N . GLY A 1 106 ? 0.570 2.319 -3.475 1.00 91.06 106 GLY A N 1
ATOM 806 C CA . GLY A 1 106 ? -0.317 3.259 -2.787 1.00 91.06 106 GLY A CA 1
ATOM 807 C C . GLY A 1 106 ? -1.164 4.115 -3.732 1.00 91.06 106 GLY A C 1
ATOM 808 O O . GLY A 1 106 ? -2.057 4.813 -3.264 1.00 91.06 106 GLY A O 1
ATOM 809 N N . ASN A 1 107 ? -0.890 4.091 -5.042 1.00 92.69 107 ASN A N 1
ATOM 810 C CA . ASN A 1 107 ? -1.633 4.804 -6.082 1.00 92.69 107 ASN A CA 1
ATOM 811 C C . ASN A 1 107 ? -1.862 6.297 -5.784 1.00 92.69 107 ASN A C 1
ATOM 813 O O . ASN A 1 107 ? -2.875 6.879 -6.165 1.00 92.69 107 ASN A O 1
ATOM 817 N N . ASN A 1 108 ? -0.915 6.913 -5.077 1.00 87.56 108 ASN A N 1
ATOM 818 C CA . ASN A 1 108 ? -0.983 8.290 -4.587 1.00 87.56 108 ASN A CA 1
ATOM 819 C C . ASN A 1 108 ? -2.140 8.594 -3.611 1.00 87.56 108 ASN A C 1
ATOM 821 O O . ASN A 1 108 ? -2.386 9.769 -3.338 1.00 87.56 108 ASN A O 1
ATOM 825 N N . TYR A 1 109 ? -2.813 7.585 -3.047 1.00 84.50 109 TYR A N 1
ATOM 826 C CA . TYR A 1 109 ? -3.724 7.788 -1.920 1.00 84.50 109 TYR A CA 1
ATOM 827 C C . TYR A 1 109 ? -2.931 8.105 -0.650 1.00 84.50 109 TYR A C 1
ATOM 829 O O . TYR A 1 109 ? -1.903 7.486 -0.347 1.00 84.50 109 TYR A O 1
ATOM 837 N N . LEU A 1 110 ? -3.391 9.119 0.079 1.00 63.66 110 LEU A N 1
ATOM 838 C CA . LEU A 1 110 ? -2.762 9.589 1.306 1.00 63.66 110 LEU A CA 1
ATOM 839 C C . LEU A 1 110 ? -3.339 8.782 2.464 1.00 63.66 110 LEU A C 1
ATOM 841 O O . LEU A 1 110 ? -4.458 9.030 2.905 1.00 63.66 110 LEU A O 1
ATOM 845 N N . ASN A 1 111 ? -2.546 7.869 3.023 1.00 58.72 111 ASN A N 1
ATOM 846 C CA . ASN A 1 111 ? -2.866 7.267 4.315 1.00 58.72 111 ASN A CA 1
ATOM 847 C C . ASN A 1 111 ? -2.804 8.370 5.385 1.00 58.72 111 ASN A C 1
ATOM 849 O O . ASN A 1 111 ? -1.732 8.675 5.913 1.00 58.72 111 ASN A O 1
ATOM 853 N N . LYS A 1 112 ? -3.934 9.018 5.684 1.00 44.41 112 LYS A N 1
ATOM 854 C CA . LYS A 1 112 ? -4.025 9.985 6.783 1.00 44.41 112 LYS A CA 1
ATOM 855 C C . LYS A 1 112 ? -4.039 9.222 8.106 1.00 44.41 112 LYS A C 1
ATOM 857 O O . LYS A 1 112 ? -5.095 8.931 8.653 1.00 44.41 112 LYS A O 1
ATOM 862 N N . LEU A 1 113 ? -2.856 8.903 8.619 1.00 42.41 113 LEU A N 1
ATOM 863 C CA . LEU A 1 113 ? -2.672 8.659 10.047 1.00 42.41 113 LEU A CA 1
ATOM 864 C C . LEU A 1 113 ? -2.770 10.035 10.732 1.00 42.41 113 LEU A C 1
ATOM 866 O O . LEU A 1 113 ? -1.879 10.865 10.543 1.00 42.41 113 LEU A O 1
ATOM 870 N N . GLN A 1 114 ? -3.886 10.319 11.413 1.00 36.91 114 GLN A N 1
ATOM 871 C CA . GLN A 1 114 ? -4.045 11.509 12.265 1.00 36.91 114 GLN A CA 1
ATOM 872 C C . GLN A 1 114 ? -3.703 11.189 13.716 1.00 36.91 114 GLN A C 1
ATOM 874 O O . GLN A 1 114 ? -4.083 10.089 14.173 1.00 36.91 114 GLN A O 1
#

Foldseek 3Di:
DDDDDDDDDDDDDDDDPDDDDDDDDDDDDDDDDDDDDDDDDDDDDPPPPPLQQDQDADPFEDEDAEVVSVVVCLVVQEGHYEYNYAYDCVVVPDPPDGHHPYHYHPSPHDNPPD

Sequence (114 aa):
MKKFIMGISLLLVIGLLFTACESLSDNSSTNDSYLDENGLKTQDEIVPNALLHKTEVPAGYIGIYTVEDLKNAEANADGNYILMNDLDLSSAADWDGIYINGIFDGNNYLNKLQ

pLDDT: mean 70.23, std 20.41, range [31.75, 97.12]

Radius of gyration: 25.86 Å; chains: 1; bounding box: 82×47×49 Å